Protein AF-A0AAX4A0A9-F1 (afdb_monomer_lite)

Foldseek 3Di:
DDDDDDDDDDDDDDDDDDPPDDDDDDPDPPPVPPPPDPVVVVVVVLVVVLVVFDQVDPVLLCCLQPPDLVSLVVVLVSCVVVVNLNSSLSSNVSNCVNVVDDPVSCVCNVVSVVSD

Radius of gyration: 30.9 Å; chains: 1; bounding box: 68×44×84 Å

Structure (mmCIF, N/CA/C/O backbone):
data_AF-A0AAX4A0A9-F1
#
_entry.id   AF-A0AAX4A0A9-F1
#
loop_
_atom_site.group_PDB
_atom_site.id
_atom_site.type_symbol
_atom_site.label_atom_id
_atom_site.label_alt_id
_atom_site.label_comp_id
_atom_site.label_asym_id
_atom_site.label_entity_id
_atom_site.label_seq_id
_atom_site.pdbx_PDB_ins_code
_atom_site.Cartn_x
_atom_site.Cartn_y
_atom_site.Cartn_z
_atom_site.occupancy
_atom_site.B_iso_or_equiv
_atom_site.auth_seq_id
_atom_site.auth_comp_id
_atom_site.auth_asym_id
_atom_site.auth_atom_id
_atom_site.pdbx_PDB_model_num
ATOM 1 N N . MET A 1 1 ? 56.835 9.286 70.630 1.00 37.75 1 MET A N 1
ATOM 2 C CA . MET A 1 1 ? 55.813 10.351 70.695 1.00 37.75 1 MET A CA 1
ATOM 3 C C . MET A 1 1 ? 54.626 9.813 69.908 1.00 37.75 1 MET A C 1
ATOM 5 O O . MET A 1 1 ? 54.806 9.573 68.724 1.00 37.75 1 MET A O 1
ATOM 9 N N . ALA A 1 2 ? 53.681 9.150 70.583 1.00 39.84 2 ALA A N 1
ATOM 10 C CA . ALA A 1 2 ? 52.524 9.729 71.294 1.00 39.84 2 ALA A CA 1
ATOM 11 C C . ALA A 1 2 ? 51.508 10.268 70.269 1.00 39.84 2 ALA A C 1
ATOM 13 O O . ALA A 1 2 ? 51.889 11.122 69.481 1.00 39.84 2 ALA A O 1
ATOM 14 N N . GLU A 1 3 ? 50.339 9.615 70.144 1.00 36.41 3 GLU A N 1
ATOM 15 C CA . GLU A 1 3 ? 49.030 10.188 70.551 1.00 36.41 3 GLU A CA 1
ATOM 16 C C . GLU A 1 3 ? 48.493 11.139 69.459 1.00 36.41 3 GLU A C 1
ATOM 18 O O . GLU A 1 3 ? 49.261 11.751 68.739 1.00 36.41 3 GLU A O 1
ATOM 23 N N . ASN A 1 4 ? 47.217 11.363 69.193 1.00 40.50 4 ASN A N 1
ATOM 24 C CA . ASN A 1 4 ? 45.924 10.950 69.703 1.00 40.50 4 ASN A CA 1
ATOM 25 C C . ASN A 1 4 ? 44.918 11.596 68.718 1.00 40.50 4 ASN A C 1
ATOM 27 O O . ASN A 1 4 ? 45.240 12.516 67.965 1.00 40.50 4 ASN A O 1
ATOM 31 N N . GLU A 1 5 ? 43.725 11.042 68.731 1.00 36.09 5 GLU A N 1
ATOM 32 C CA . GLU A 1 5 ? 42.471 11.431 68.119 1.00 36.09 5 GLU A CA 1
ATOM 33 C C . GLU A 1 5 ? 42.107 12.931 68.187 1.00 36.09 5 GLU A C 1
ATOM 35 O O . GLU A 1 5 ? 42.561 13.686 69.044 1.00 36.09 5 GLU A O 1
ATOM 40 N N . ASN A 1 6 ? 41.086 13.247 67.378 1.00 41.72 6 ASN A N 1
ATOM 41 C CA . ASN A 1 6 ? 39.994 14.179 67.686 1.00 41.72 6 ASN A CA 1
ATOM 42 C C . ASN A 1 6 ? 40.306 15.674 67.485 1.00 41.72 6 ASN A C 1
ATOM 44 O O . ASN A 1 6 ? 41.194 16.261 68.092 1.00 41.72 6 ASN A O 1
ATOM 48 N N . THR A 1 7 ? 39.597 16.372 66.602 1.00 38.41 7 THR A N 1
ATOM 49 C CA . THR A 1 7 ? 38.356 17.135 66.881 1.00 38.41 7 THR A CA 1
ATOM 50 C C . THR A 1 7 ? 38.011 17.833 65.550 1.00 38.41 7 THR A C 1
ATOM 52 O O . THR A 1 7 ? 38.919 18.197 64.815 1.00 38.41 7 THR A O 1
ATOM 55 N N . SER A 1 8 ? 36.797 18.056 65.055 1.00 43.44 8 SER A N 1
ATOM 56 C CA . SER A 1 8 ? 35.479 18.280 65.633 1.00 43.44 8 SER A CA 1
ATOM 57 C C . SER A 1 8 ? 34.464 18.191 64.476 1.00 43.44 8 SER A C 1
ATOM 59 O O . SER A 1 8 ? 34.694 18.761 63.412 1.00 43.44 8 SER A O 1
ATOM 61 N N . SER A 1 9 ? 33.328 17.529 64.685 1.00 43.81 9 SER A N 1
ATOM 62 C CA . SER A 1 9 ? 32.060 17.833 63.982 1.00 43.81 9 SER A CA 1
ATOM 63 C C . SER A 1 9 ? 31.308 18.929 64.770 1.00 43.81 9 SER A C 1
ATOM 65 O O . SER A 1 9 ? 31.768 19.268 65.862 1.00 43.81 9 SER A O 1
ATOM 67 N N . PRO A 1 10 ? 30.096 19.397 64.401 1.00 49.03 10 PRO A N 1
ATOM 68 C CA . PRO A 1 10 ? 29.401 19.482 63.105 1.00 49.03 10 PRO A CA 1
ATOM 69 C C . PRO A 1 10 ? 28.862 20.916 62.839 1.00 49.03 10 PRO A C 1
ATOM 71 O O . PRO A 1 10 ? 28.828 21.740 63.750 1.00 49.03 10 PRO A O 1
ATOM 74 N N . LYS A 1 11 ? 28.407 21.196 61.609 1.00 41.84 11 LYS A N 1
ATOM 75 C CA . LYS A 1 11 ? 27.397 22.202 61.168 1.00 41.84 11 LYS A CA 1
ATOM 76 C C . LYS A 1 11 ? 27.587 22.316 59.645 1.00 41.84 11 LYS A C 1
ATOM 78 O O . LYS A 1 11 ? 28.698 22.565 59.209 1.00 41.84 11 LYS A O 1
ATOM 83 N N . ASP A 1 12 ? 26.648 22.029 58.761 1.00 42.50 12 ASP A N 1
ATOM 84 C CA . ASP A 1 12 ? 25.207 22.119 58.874 1.00 42.50 12 ASP A CA 1
ATOM 85 C C . ASP A 1 12 ? 24.528 20.943 58.175 1.00 42.50 12 ASP A C 1
ATOM 87 O O . ASP A 1 12 ? 24.795 20.599 57.024 1.00 42.50 12 ASP A O 1
ATOM 91 N N . LEU A 1 13 ? 23.614 20.344 58.930 1.00 43.50 13 LEU A N 1
ATOM 92 C CA . LEU A 1 13 ? 22.510 19.552 58.429 1.00 43.50 13 LEU A CA 1
ATOM 93 C C . LEU A 1 13 ? 21.657 20.414 57.492 1.00 43.50 13 LEU A C 1
ATOM 95 O O . LEU A 1 13 ? 21.033 21.374 57.937 1.00 43.50 13 LEU A O 1
ATOM 99 N N . ALA A 1 14 ? 21.530 19.997 56.240 1.00 42.06 14 ALA A N 1
ATOM 100 C CA . ALA A 1 14 ? 20.331 20.258 55.458 1.00 42.06 14 ALA A CA 1
ATOM 101 C C . ALA A 1 14 ? 19.913 18.946 54.783 1.00 42.06 14 ALA A C 1
ATOM 103 O O . ALA A 1 14 ? 20.374 18.586 53.703 1.00 42.06 14 ALA A O 1
ATOM 104 N N . ILE A 1 15 ? 19.087 18.191 55.507 1.00 48.28 15 ILE A N 1
ATOM 105 C CA . ILE A 1 15 ? 18.327 17.039 55.008 1.00 48.28 15 ILE A CA 1
ATOM 106 C C . ILE A 1 15 ? 17.193 17.572 54.088 1.00 48.28 15 ILE A C 1
ATOM 108 O O . ILE A 1 15 ? 16.892 18.766 54.116 1.00 48.28 15 ILE A O 1
ATOM 112 N N . PRO A 1 16 ? 16.606 16.737 53.218 1.00 44.31 16 PRO A N 1
ATOM 113 C CA . PRO A 1 16 ? 16.412 17.001 51.797 1.00 44.31 16 PRO A CA 1
ATOM 114 C C . PRO A 1 16 ? 15.177 17.880 51.521 1.00 44.31 16 PRO A C 1
ATOM 116 O O . PRO A 1 16 ? 14.125 17.710 52.136 1.00 44.31 16 PRO A O 1
ATOM 119 N N . ALA A 1 17 ? 15.231 18.757 50.518 1.00 41.38 17 ALA A N 1
ATOM 120 C CA . ALA A 1 17 ? 13.986 19.274 49.957 1.00 41.38 17 ALA A CA 1
ATOM 121 C C . ALA A 1 17 ? 13.319 18.140 49.159 1.00 41.38 17 ALA A C 1
ATOM 123 O O . ALA A 1 17 ? 13.714 17.819 48.040 1.00 41.38 17 ALA A O 1
ATOM 124 N N . ASN A 1 18 ? 12.357 17.486 49.803 1.00 47.91 18 ASN A N 1
ATOM 125 C CA . ASN A 1 18 ? 11.390 16.576 49.208 1.00 47.91 18 ASN A CA 1
ATOM 126 C C . ASN A 1 18 ? 10.812 17.200 47.912 1.00 47.91 18 ASN A C 1
ATOM 128 O O . ASN A 1 18 ? 10.356 18.344 47.974 1.00 47.91 18 ASN A O 1
ATOM 132 N N . PRO A 1 19 ? 10.781 16.498 46.761 1.00 46.88 19 PRO A N 1
ATOM 133 C CA . PRO A 1 19 ? 10.126 17.003 45.548 1.00 46.88 19 PRO A CA 1
ATOM 134 C C . PRO A 1 19 ? 8.601 17.169 45.698 1.00 46.88 19 PRO A C 1
ATOM 136 O O . PRO A 1 19 ? 7.954 17.661 44.780 1.00 46.88 19 PRO A O 1
ATOM 139 N N . ASP A 1 20 ? 8.032 16.803 46.850 1.00 50.31 20 ASP A N 1
ATOM 140 C CA . ASP A 1 20 ? 6.597 16.854 47.142 1.00 50.31 20 ASP A CA 1
ATOM 141 C C . ASP A 1 20 ? 6.127 18.148 47.846 1.00 50.31 20 ASP A C 1
ATOM 143 O O . ASP A 1 20 ? 5.075 18.189 48.478 1.00 50.31 20 ASP A O 1
ATOM 147 N N . SER A 1 21 ? 6.901 19.237 47.783 1.00 48.25 21 SER A N 1
ATOM 148 C CA . SER A 1 21 ? 6.433 20.568 48.207 1.00 48.25 21 SER A CA 1
ATOM 149 C C . SER A 1 21 ? 6.003 21.395 47.000 1.00 48.25 21 SER A C 1
ATOM 151 O O . SER A 1 21 ? 6.764 22.195 46.460 1.00 48.25 21 SER A O 1
ATOM 153 N N . ALA A 1 22 ? 4.756 21.195 46.581 1.00 44.94 22 ALA A N 1
ATOM 154 C CA . ALA A 1 22 ? 4.075 22.093 45.661 1.00 44.94 22 ALA A CA 1
ATOM 155 C C . ALA A 1 22 ? 3.793 23.447 46.346 1.00 44.94 22 ALA A C 1
ATOM 157 O O . ALA A 1 22 ? 3.162 23.462 47.406 1.00 44.94 22 ALA A O 1
ATOM 158 N N . PRO A 1 23 ? 4.164 24.598 45.757 1.00 46.41 23 PRO A N 1
ATOM 159 C CA . PRO A 1 23 ? 3.453 25.831 46.038 1.00 46.41 23 PRO A CA 1
ATOM 160 C C . PRO A 1 23 ? 2.097 25.772 45.323 1.00 46.41 23 PRO A C 1
ATOM 162 O O . PRO A 1 23 ? 2.025 25.629 44.101 1.00 46.41 23 PRO A O 1
ATOM 165 N N . ALA A 1 24 ? 1.022 25.842 46.105 1.00 53.84 24 ALA A N 1
ATOM 166 C CA . ALA A 1 24 ? -0.324 26.019 45.590 1.00 53.84 24 ALA A CA 1
ATOM 167 C C . ALA A 1 24 ? -0.484 27.414 44.953 1.00 53.84 24 ALA A C 1
ATOM 169 O O . ALA A 1 24 ? -0.026 28.416 45.500 1.00 53.84 24 ALA A O 1
ATOM 170 N N . ASP A 1 25 ? -1.200 27.414 43.828 1.00 50.50 25 ASP A N 1
ATOM 171 C CA . ASP A 1 25 ? -1.930 28.519 43.199 1.00 50.50 25 ASP A CA 1
ATOM 172 C C . ASP A 1 25 ? -1.181 29.576 42.368 1.00 50.50 25 ASP A C 1
ATOM 174 O O . ASP A 1 25 ? -0.876 30.687 42.795 1.00 50.50 25 ASP A O 1
ATOM 178 N N . GLY A 1 26 ? -1.096 29.270 41.067 1.00 49.69 26 GLY A N 1
ATOM 179 C CA . GLY A 1 26 ? -1.336 30.228 39.984 1.00 49.69 26 GLY A CA 1
ATOM 180 C C . GLY A 1 26 ? -2.200 29.565 38.893 1.00 49.69 26 GLY A C 1
ATOM 181 O O . GLY A 1 26 ? -1.900 28.432 38.507 1.00 49.69 26 GLY A O 1
ATOM 182 N N . PRO A 1 27 ? -3.278 30.192 38.374 1.00 55.53 27 PRO A N 1
ATOM 183 C CA . PRO A 1 27 ? -4.144 29.557 37.388 1.00 55.53 27 PRO A CA 1
ATOM 184 C C . PRO A 1 27 ? -3.558 29.722 35.983 1.00 55.53 27 PRO A C 1
ATOM 186 O O . PRO A 1 27 ? -3.869 30.674 35.278 1.00 55.53 27 PRO A O 1
ATOM 189 N N . THR A 1 28 ? -2.728 28.774 35.556 1.00 57.03 28 THR A N 1
ATOM 190 C CA . THR A 1 28 ? -2.556 28.449 34.127 1.00 57.03 28 THR A CA 1
ATOM 191 C C . THR A 1 28 ? -2.433 26.938 33.958 1.00 57.03 28 THR A C 1
ATOM 193 O O . THR A 1 28 ? -1.490 26.403 33.387 1.00 57.03 28 THR A O 1
ATOM 196 N N . THR A 1 29 ? -3.427 26.205 34.454 1.00 50.59 29 THR A N 1
ATOM 197 C CA . THR A 1 29 ? -3.673 24.825 34.030 1.00 50.59 29 THR A CA 1
ATOM 198 C C . THR A 1 29 ? -4.246 24.811 32.611 1.00 50.59 29 THR A C 1
ATOM 200 O O . THR A 1 29 ? -5.326 24.284 32.364 1.00 50.59 29 THR A O 1
ATOM 203 N N . GLU A 1 30 ? -3.476 25.286 31.632 1.00 54.41 30 GLU A N 1
ATOM 204 C CA . GLU A 1 30 ? -3.515 24.645 30.321 1.00 54.41 30 GLU A CA 1
ATOM 205 C C . GLU A 1 30 ? -2.763 23.320 30.459 1.00 54.41 30 GLU A C 1
ATOM 207 O O . GLU A 1 30 ? -1.632 23.139 30.006 1.00 54.41 30 GLU A O 1
ATOM 212 N N . ARG A 1 31 ? -3.405 22.344 31.116 1.00 56.28 31 ARG A N 1
ATOM 213 C CA . ARG A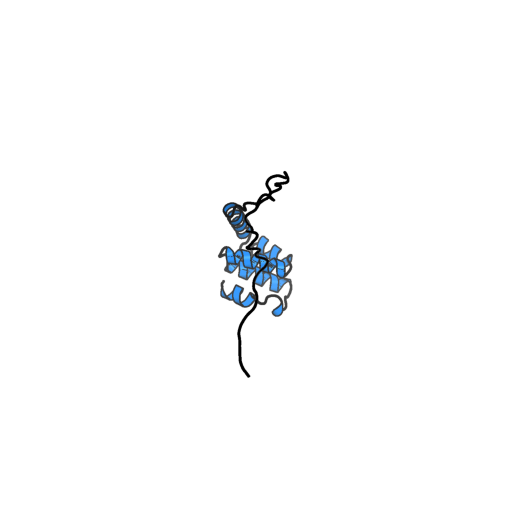 1 31 ? -3.117 20.952 30.784 1.00 56.28 31 ARG A CA 1
ATOM 214 C C . ARG A 1 31 ? -3.382 20.872 29.288 1.00 56.28 31 ARG A C 1
ATOM 216 O O . ARG A 1 31 ? -4.547 20.915 28.897 1.00 56.28 31 ARG A O 1
ATOM 223 N N . LYS A 1 32 ? -2.326 20.812 28.460 1.00 60.69 32 LYS A N 1
ATOM 224 C CA . LYS A 1 32 ? -2.443 20.385 27.060 1.00 60.69 32 LYS A CA 1
ATOM 225 C C . LYS A 1 32 ? -3.373 19.187 27.095 1.00 60.69 32 LYS A C 1
ATOM 227 O O . LYS A 1 32 ? -3.016 18.186 27.715 1.00 60.69 32 LYS A O 1
ATOM 232 N N . ALA A 1 33 ? -4.580 19.342 26.556 1.00 63.09 33 ALA A N 1
ATOM 233 C CA . ALA A 1 33 ? -5.550 18.267 26.530 1.00 63.09 33 ALA A CA 1
ATOM 234 C C . ALA A 1 33 ? -4.817 17.054 25.961 1.00 63.09 33 ALA A C 1
ATOM 236 O O . ALA A 1 33 ? -4.320 17.111 24.832 1.00 63.09 33 ALA A O 1
ATOM 237 N N . LEU A 1 34 ? -4.639 16.012 26.777 1.00 58.50 34 LEU A N 1
ATOM 238 C CA . LEU A 1 34 ? -4.092 14.759 26.296 1.00 58.50 34 LEU A CA 1
ATOM 239 C C . LEU A 1 34 ? -5.081 14.337 25.211 1.00 58.50 34 LEU A C 1
ATOM 241 O O . LEU A 1 34 ? -6.241 14.073 25.526 1.00 58.50 34 LEU A O 1
ATOM 245 N N . LYS A 1 35 ? -4.685 14.407 23.935 1.00 68.38 35 LYS A N 1
ATOM 246 C CA . LYS A 1 35 ? -5.533 13.907 22.856 1.00 68.38 35 LYS A CA 1
ATOM 247 C C . LYS A 1 35 ? -5.675 12.418 23.128 1.00 68.38 35 LYS A C 1
ATOM 249 O O . LYS A 1 35 ? -4.728 11.663 22.934 1.00 68.38 35 LYS A O 1
ATOM 254 N N . VAL A 1 36 ? -6.817 12.026 23.682 1.00 74.88 36 VAL A N 1
ATOM 255 C CA . VAL A 1 36 ? -7.169 10.621 23.828 1.00 74.88 36 VAL A CA 1
ATOM 256 C C . VAL A 1 36 ? -7.444 10.150 22.412 1.00 74.88 36 VAL A C 1
ATOM 258 O O . VAL A 1 36 ? -8.451 10.516 21.811 1.00 74.88 36 VAL A O 1
ATOM 261 N N . PHE A 1 37 ? -6.475 9.445 21.841 1.00 80.00 37 PHE A N 1
ATOM 262 C CA . PHE A 1 37 ? -6.633 8.824 20.540 1.00 80.00 37 PHE A CA 1
ATOM 263 C C . PHE A 1 37 ? -7.551 7.620 20.713 1.00 80.00 37 PHE A C 1
ATOM 265 O O . PHE A 1 37 ? -7.244 6.703 21.475 1.00 80.00 37 PHE A O 1
ATOM 272 N N . ASP A 1 38 ? -8.693 7.650 20.036 1.00 90.06 38 ASP A N 1
ATOM 273 C CA . ASP A 1 38 ? -9.577 6.499 19.973 1.00 90.06 38 ASP A CA 1
ATOM 274 C C . ASP A 1 38 ? -8.978 5.471 19.010 1.00 90.06 38 ASP A C 1
ATOM 276 O O . ASP A 1 38 ? -9.080 5.600 17.788 1.00 90.06 38 ASP A O 1
ATOM 280 N N . LEU A 1 39 ? -8.324 4.463 19.586 1.00 91.25 39 LEU A N 1
ATOM 281 C CA . LEU A 1 39 ? -7.699 3.379 18.835 1.00 91.25 39 LEU A CA 1
ATOM 282 C C . LEU A 1 39 ? -8.707 2.645 17.950 1.00 91.25 39 LEU A C 1
ATOM 284 O O . LEU A 1 39 ? -8.352 2.268 16.840 1.00 91.25 39 LEU A O 1
ATOM 288 N N . HIS A 1 40 ? -9.960 2.496 18.388 1.00 91.62 40 HIS A N 1
ATOM 289 C CA . HIS A 1 40 ? -1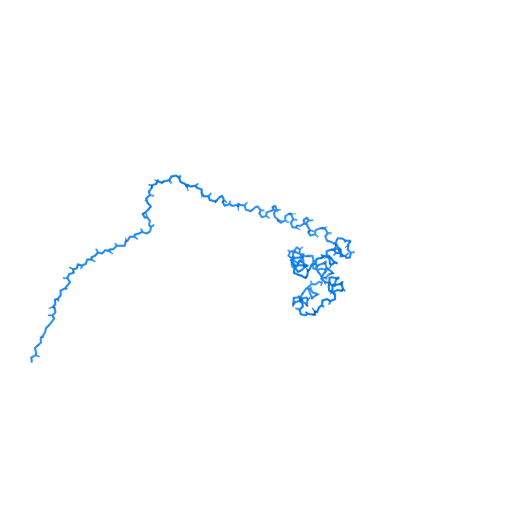0.974 1.816 17.588 1.00 91.62 40 HIS A CA 1
ATOM 290 C C . HIS A 1 40 ? -11.292 2.609 16.318 1.00 91.62 40 HIS A C 1
ATOM 292 O O . HIS A 1 40 ? -11.318 2.049 15.225 1.00 91.62 40 HIS A O 1
ATOM 298 N N . THR A 1 41 ? -11.477 3.925 16.446 1.00 91.88 41 THR A N 1
ATOM 299 C CA . THR A 1 41 ? -11.678 4.803 15.285 1.00 91.88 41 THR A CA 1
ATOM 300 C C . THR A 1 41 ? -10.475 4.778 14.339 1.00 91.88 41 THR A C 1
ATOM 302 O O . THR A 1 41 ? -10.661 4.778 13.124 1.00 91.88 41 THR A O 1
ATOM 305 N N . ILE A 1 42 ? -9.247 4.718 14.867 1.00 92.62 42 ILE A N 1
ATOM 306 C CA . ILE A 1 42 ? -8.030 4.632 14.046 1.00 92.62 42 ILE A CA 1
ATOM 307 C C . ILE A 1 42 ? -7.970 3.306 13.284 1.00 92.62 42 ILE A C 1
ATOM 309 O O . ILE A 1 42 ? -7.762 3.332 12.074 1.00 92.62 42 ILE A O 1
ATOM 313 N N . CYS A 1 43 ? -8.185 2.173 13.956 1.00 94.19 43 CYS A N 1
ATOM 314 C CA . CYS A 1 43 ? -8.201 0.860 13.309 1.00 94.19 43 CYS A CA 1
ATOM 315 C C . CYS A 1 43 ? -9.292 0.785 12.237 1.00 94.19 43 CYS A C 1
ATOM 317 O O . CYS A 1 43 ? -9.002 0.429 11.106 1.00 94.19 43 CYS A O 1
ATOM 319 N N . HIS A 1 44 ? -10.505 1.252 12.538 1.00 94.94 44 HIS A N 1
ATOM 320 C CA . HIS A 1 44 ? -11.592 1.279 11.560 1.00 94.94 44 HIS A CA 1
ATOM 321 C C . HIS A 1 44 ? -11.270 2.157 10.336 1.00 94.94 44 HIS A C 1
ATOM 323 O O . HIS A 1 44 ? -11.641 1.833 9.210 1.00 94.94 44 HIS A O 1
ATOM 329 N N . ALA A 1 45 ? -10.591 3.292 10.529 1.00 95.62 45 ALA A N 1
ATOM 330 C CA . ALA A 1 45 ? -10.139 4.122 9.414 1.00 95.62 45 ALA A CA 1
ATOM 331 C C . ALA A 1 45 ? -9.031 3.435 8.598 1.00 95.62 45 ALA A C 1
ATOM 333 O O . ALA A 1 45 ? -9.041 3.532 7.373 1.00 95.62 45 ALA A O 1
ATOM 334 N N . ALA A 1 46 ? -8.107 2.734 9.262 1.00 95.94 46 ALA A N 1
ATOM 335 C CA . ALA A 1 46 ? -7.056 1.954 8.617 1.00 95.94 46 ALA A CA 1
ATOM 336 C C . ALA A 1 46 ? -7.642 0.816 7.769 1.00 95.94 46 ALA A C 1
ATOM 338 O O . ALA A 1 46 ? -7.292 0.720 6.597 1.00 95.94 46 ALA A O 1
ATOM 339 N N . ASP A 1 47 ? -8.598 0.053 8.306 1.00 95.50 47 ASP A N 1
ATOM 340 C CA . ASP A 1 47 ? -9.335 -0.984 7.570 1.00 95.50 47 ASP A CA 1
ATOM 341 C C . ASP A 1 47 ? -10.034 -0.395 6.337 1.00 95.50 47 ASP A C 1
ATOM 343 O O . ASP A 1 47 ? -9.983 -0.960 5.246 1.00 95.50 47 ASP A O 1
ATOM 347 N N . GLY A 1 48 ? -10.651 0.783 6.488 1.00 96.56 48 GLY A N 1
ATOM 348 C CA . GLY A 1 48 ? -11.295 1.494 5.384 1.00 96.56 48 GLY A CA 1
ATOM 349 C C . GLY A 1 48 ? -10.324 1.896 4.270 1.00 96.56 48 GLY A C 1
ATOM 350 O O . GLY A 1 48 ? -10.693 1.832 3.101 1.00 96.56 48 GLY A O 1
ATOM 351 N N . ILE A 1 49 ? -9.092 2.283 4.614 1.00 95.12 49 ILE A N 1
ATOM 352 C CA . ILE A 1 49 ? -8.032 2.574 3.636 1.00 95.12 49 ILE A CA 1
ATOM 353 C C . ILE A 1 49 ? -7.515 1.277 3.008 1.00 95.12 49 ILE A C 1
ATOM 355 O O . ILE A 1 49 ? -7.382 1.217 1.789 1.00 95.12 49 ILE A O 1
ATOM 359 N N . GLY A 1 50 ? -7.254 0.242 3.812 1.00 95.06 50 GLY A N 1
ATOM 360 C CA . GLY A 1 50 ? -6.802 -1.067 3.336 1.00 95.06 50 GLY A CA 1
ATOM 361 C C . GLY A 1 50 ? -7.773 -1.672 2.324 1.00 95.06 50 GLY A C 1
ATOM 362 O O . GLY A 1 50 ? -7.349 -2.133 1.271 1.00 95.06 50 GLY A O 1
ATOM 363 N N . GLY A 1 51 ? -9.079 -1.542 2.573 1.00 95.12 51 GLY A N 1
ATOM 364 C CA . GLY A 1 51 ? -10.135 -1.996 1.668 1.00 95.12 51 GLY A CA 1
ATOM 365 C C . GLY A 1 51 ? -10.230 -1.255 0.327 1.00 95.12 51 GLY A C 1
ATOM 366 O O . GLY A 1 51 ? -10.984 -1.697 -0.538 1.00 95.12 51 GLY A O 1
ATOM 367 N N . LEU A 1 52 ? -9.500 -0.148 0.126 1.00 96.62 52 LEU A N 1
ATOM 368 C CA . LEU A 1 52 ? -9.368 0.488 -1.193 1.00 96.62 52 LEU A CA 1
ATOM 369 C C . LEU A 1 52 ? -8.386 -0.263 -2.094 1.00 96.62 52 LEU A C 1
ATOM 371 O O . LEU A 1 52 ? -8.493 -0.179 -3.318 1.00 96.62 52 LEU A O 1
ATOM 375 N N . PHE A 1 53 ? -7.425 -0.969 -1.499 1.00 97.50 53 PHE A N 1
ATOM 376 C CA . PHE A 1 53 ? -6.454 -1.743 -2.246 1.00 97.50 53 PHE A CA 1
ATOM 377 C C . PHE A 1 53 ? -7.040 -3.104 -2.610 1.00 97.50 53 PHE A C 1
ATOM 379 O O . PHE A 1 53 ? -7.591 -3.829 -1.784 1.00 97.50 53 PHE A O 1
ATOM 386 N N . VAL A 1 54 ? -6.886 -3.450 -3.878 1.00 95.12 54 VAL A N 1
ATOM 387 C CA . VAL A 1 54 ? -7.189 -4.767 -4.437 1.00 95.12 54 VAL A CA 1
ATOM 388 C C . VAL A 1 54 ? -5.992 -5.152 -5.292 1.00 95.12 54 VAL A C 1
ATOM 390 O O . VAL A 1 54 ? -5.384 -4.281 -5.917 1.00 95.12 54 VAL A O 1
ATOM 393 N N . GLU A 1 55 ? -5.632 -6.430 -5.307 1.00 89.62 55 GLU A N 1
ATOM 394 C CA . GLU A 1 55 ? -4.583 -6.943 -6.192 1.00 89.62 55 GLU A CA 1
ATOM 395 C C . GLU A 1 55 ? -4.895 -6.547 -7.645 1.00 89.62 55 GLU A C 1
ATOM 397 O O . GLU A 1 55 ? -6.017 -6.742 -8.116 1.00 89.62 55 GLU A O 1
ATOM 402 N N . ASP A 1 56 ? -3.947 -5.873 -8.300 1.00 87.50 56 ASP A N 1
ATOM 403 C CA . ASP A 1 56 ? -4.081 -5.290 -9.647 1.00 87.50 56 ASP A CA 1
ATOM 404 C C . ASP A 1 56 ? -5.262 -4.317 -9.852 1.00 87.50 56 ASP A C 1
ATOM 406 O O . ASP A 1 56 ? -5.655 -4.006 -10.978 1.00 87.50 56 ASP A O 1
ATOM 410 N N . GLY A 1 57 ? -5.846 -3.805 -8.767 1.00 93.81 57 GLY A N 1
ATOM 411 C CA . GLY A 1 57 ? -6.915 -2.812 -8.819 1.00 93.81 57 GLY A CA 1
ATOM 412 C C . GLY A 1 57 ? -6.414 -1.432 -9.252 1.00 93.81 57 GLY A C 1
ATOM 413 O O . GLY A 1 57 ? -5.287 -1.047 -8.945 1.00 93.81 57 GLY A O 1
ATOM 414 N N . GLU A 1 58 ? -7.286 -0.638 -9.887 1.00 95.56 58 GLU A N 1
ATOM 415 C CA . GLU A 1 58 ? -6.956 0.716 -10.374 1.00 95.56 58 GLU A CA 1
ATOM 4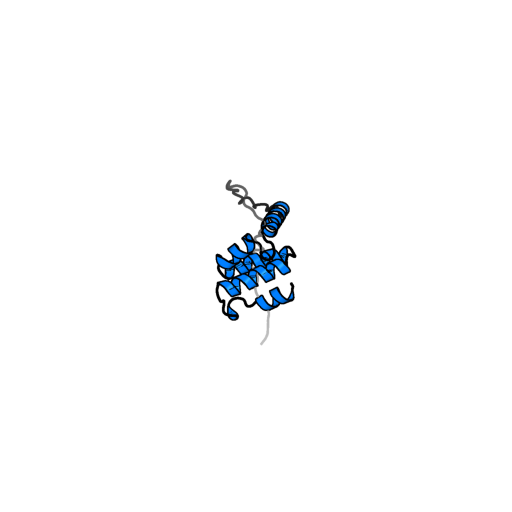16 C C . GLU A 1 58 ? -6.345 1.610 -9.287 1.00 95.56 58 GLU A C 1
ATOM 418 O O . GLU A 1 58 ? -5.415 2.364 -9.556 1.00 95.56 58 GLU A O 1
ATOM 423 N N . PHE A 1 59 ? -6.840 1.508 -8.048 1.00 96.25 59 PHE A N 1
ATOM 424 C CA . PHE A 1 59 ? -6.290 2.266 -6.928 1.00 96.25 59 PHE A CA 1
ATOM 425 C C . PHE A 1 59 ? -4.857 1.828 -6.600 1.00 96.25 59 PHE A C 1
ATOM 427 O O . PHE A 1 59 ? -3.975 2.672 -6.499 1.00 96.25 59 PHE A O 1
ATOM 434 N N . THR A 1 60 ? -4.604 0.522 -6.496 1.00 97.06 60 THR A N 1
ATOM 435 C CA . THR A 1 60 ? -3.268 -0.040 -6.235 1.00 97.06 60 THR A CA 1
ATOM 436 C C . THR A 1 60 ? -2.268 0.380 -7.308 1.00 97.06 60 THR A C 1
ATOM 438 O O . THR A 1 60 ? -1.185 0.855 -6.977 1.00 97.06 60 THR A O 1
ATOM 441 N N . VAL A 1 61 ? -2.657 0.278 -8.582 1.00 95.50 61 VAL A N 1
ATOM 442 C CA . VAL A 1 61 ? -1.826 0.686 -9.724 1.00 95.50 61 VAL A CA 1
ATOM 443 C C . VAL A 1 61 ? -1.540 2.188 -9.690 1.00 95.50 61 VAL A C 1
ATOM 445 O O . VAL A 1 61 ? -0.391 2.591 -9.829 1.00 95.50 61 VAL A O 1
ATOM 448 N N . ALA A 1 62 ? -2.548 3.024 -9.421 1.00 96.75 62 ALA A N 1
ATOM 449 C CA . ALA A 1 62 ? -2.354 4.470 -9.320 1.00 96.75 62 ALA A CA 1
ATOM 450 C C . ALA A 1 62 ? -1.410 4.859 -8.170 1.00 96.75 62 ALA A C 1
ATOM 452 O O . ALA A 1 62 ? -0.602 5.776 -8.315 1.00 96.75 62 ALA A O 1
ATOM 453 N N . MET A 1 63 ? -1.490 4.164 -7.031 1.00 97.56 63 MET A N 1
ATOM 454 C CA . MET A 1 63 ? -0.567 4.376 -5.914 1.00 97.56 63 MET A CA 1
ATOM 455 C C . MET A 1 63 ? 0.855 3.925 -6.266 1.00 97.56 63 MET A C 1
ATOM 457 O O . MET A 1 63 ? 1.805 4.607 -5.897 1.00 97.56 63 MET A O 1
ATOM 461 N N . ALA A 1 64 ? 1.013 2.823 -7.002 1.00 97.31 64 ALA A N 1
ATOM 462 C CA . ALA A 1 64 ? 2.315 2.361 -7.480 1.00 97.31 64 ALA A CA 1
ATOM 463 C C . ALA A 1 64 ? 2.968 3.337 -8.478 1.00 97.31 64 ALA A C 1
ATOM 465 O O . ALA A 1 64 ? 4.167 3.585 -8.382 1.00 97.31 64 ALA A O 1
ATOM 466 N N . GLU A 1 65 ? 2.186 3.899 -9.407 1.00 97.38 65 GLU A N 1
ATOM 467 C CA . GLU A 1 65 ? 2.666 4.781 -10.485 1.00 97.38 65 GLU A CA 1
ATOM 468 C C . GLU A 1 65 ? 2.956 6.218 -10.018 1.00 97.38 65 GLU A C 1
ATOM 470 O O . GLU A 1 65 ? 3.785 6.917 -10.601 1.00 97.38 65 GLU A O 1
ATOM 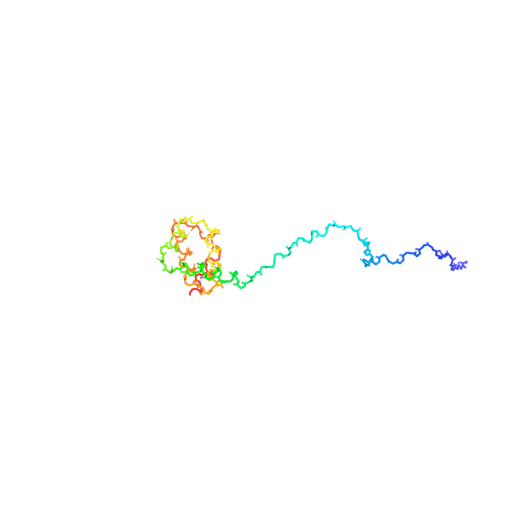475 N N . HIS A 1 66 ? 2.234 6.716 -9.010 1.00 96.94 66 HIS A N 1
ATOM 476 C CA . HIS A 1 66 ? 2.254 8.146 -8.673 1.00 96.94 66 HIS A CA 1
ATOM 477 C C . HIS A 1 66 ? 2.840 8.481 -7.300 1.00 96.94 66 HIS A C 1
ATOM 479 O O . HIS A 1 66 ? 3.010 9.666 -6.995 1.00 96.94 66 HIS A O 1
ATOM 485 N N . CYS A 1 67 ? 3.151 7.486 -6.471 1.00 97.19 67 CYS A N 1
ATOM 486 C CA . CYS A 1 67 ? 3.808 7.698 -5.184 1.00 97.19 67 CYS A CA 1
ATOM 487 C C . CYS A 1 67 ? 5.299 7.380 -5.258 1.00 97.19 67 CYS A C 1
ATOM 489 O O . CYS A 1 67 ? 5.720 6.477 -5.970 1.00 97.19 67 CYS A O 1
ATOM 491 N N . GLY A 1 68 ? 6.103 8.092 -4.466 1.00 96.75 68 GLY A N 1
ATOM 492 C CA . GLY A 1 68 ? 7.527 7.775 -4.344 1.00 96.75 68 GLY A CA 1
ATOM 493 C C . GLY A 1 68 ? 7.784 6.560 -3.445 1.00 96.75 68 GLY A C 1
ATOM 494 O O . GLY A 1 68 ? 6.944 6.207 -2.613 1.00 96.75 68 GLY A O 1
ATOM 495 N N . CYS A 1 69 ? 8.995 5.993 -3.511 1.00 97.12 69 CYS A N 1
ATOM 496 C CA . CYS A 1 69 ? 9.388 4.792 -2.757 1.00 97.12 69 CYS A CA 1
ATOM 497 C C . CYS A 1 69 ? 8.981 4.824 -1.276 1.00 97.12 69 CYS A C 1
ATOM 499 O O . CYS A 1 69 ? 8.312 3.922 -0.784 1.00 97.12 69 CYS A O 1
ATOM 501 N N . GLY A 1 70 ? 9.313 5.905 -0.561 1.00 96.12 70 GLY A N 1
ATOM 502 C CA . GLY A 1 70 ? 9.016 6.012 0.871 1.00 96.12 70 GLY A CA 1
ATOM 503 C C . GLY A 1 70 ? 7.531 6.216 1.203 1.00 96.12 70 GLY A C 1
ATOM 504 O O . GLY A 1 70 ? 7.142 6.117 2.367 1.00 96.12 70 GLY A O 1
ATOM 505 N N . GLU A 1 71 ? 6.691 6.580 0.235 1.00 97.19 71 GLU A N 1
ATOM 506 C CA . GLU A 1 71 ? 5.230 6.588 0.386 1.00 97.19 71 GLU A CA 1
ATOM 507 C C . GLU A 1 71 ? 4.666 5.190 0.156 1.00 97.19 71 GLU A C 1
ATOM 509 O O . GLU A 1 71 ? 3.900 4.710 0.992 1.00 97.19 71 GLU A O 1
ATOM 514 N N . VAL A 1 72 ? 5.113 4.512 -0.905 1.00 97.88 72 VAL A N 1
ATOM 515 C CA . VAL A 1 72 ? 4.741 3.124 -1.201 1.00 97.88 72 VAL A CA 1
ATOM 516 C C . VAL A 1 72 ? 5.091 2.202 -0.037 1.00 97.88 72 VAL A C 1
ATOM 518 O O . VAL A 1 72 ? 4.226 1.469 0.431 1.00 97.88 72 VAL A O 1
ATOM 521 N N . GLU A 1 73 ? 6.289 2.313 0.535 1.00 97.50 73 GLU A N 1
ATOM 522 C CA . GLU A 1 73 ? 6.706 1.521 1.703 1.00 97.50 73 GLU A CA 1
ATOM 523 C C . GLU A 1 73 ? 5.784 1.704 2.917 1.00 97.50 73 GLU A C 1
ATOM 525 O O . GLU A 1 73 ? 5.519 0.753 3.652 1.00 97.50 73 GLU A O 1
ATOM 530 N N . ARG A 1 74 ? 5.230 2.907 3.118 1.00 97.75 74 ARG A N 1
ATOM 531 C CA . ARG A 1 74 ? 4.258 3.155 4.194 1.00 97.75 74 ARG A CA 1
ATOM 532 C C . ARG A 1 74 ? 2.922 2.468 3.926 1.00 97.75 74 ARG A C 1
ATOM 534 O O . ARG A 1 74 ? 2.308 1.979 4.873 1.00 97.75 74 ARG A O 1
ATOM 541 N N . PHE A 1 75 ? 2.477 2.415 2.672 1.00 97.81 75 PHE A N 1
ATOM 542 C CA . PHE A 1 75 ? 1.275 1.668 2.299 1.00 97.81 75 PHE A CA 1
ATOM 543 C C . PHE A 1 75 ? 1.497 0.159 2.383 1.00 97.81 75 PHE A C 1
ATOM 545 O O . PHE A 1 75 ? 0.647 -0.532 2.932 1.00 97.81 75 PHE A O 1
ATOM 552 N N . VAL A 1 76 ? 2.653 -0.343 1.946 1.00 98.12 76 VAL A N 1
ATOM 553 C CA . VAL A 1 76 ? 3.053 -1.749 2.114 1.00 98.12 76 VAL A CA 1
ATOM 554 C C . VAL A 1 76 ? 3.035 -2.133 3.594 1.00 98.12 76 VAL A C 1
ATOM 556 O O . VAL A 1 76 ? 2.381 -3.106 3.962 1.00 98.12 76 VAL A O 1
ATOM 559 N N . ALA A 1 77 ? 3.658 -1.331 4.463 1.00 97.94 77 ALA A N 1
ATOM 560 C CA . ALA A 1 77 ? 3.665 -1.578 5.904 1.00 97.94 77 ALA A CA 1
ATOM 561 C C . ALA A 1 77 ? 2.255 -1.542 6.520 1.00 97.94 77 ALA A C 1
ATOM 563 O O . ALA A 1 77 ? 1.935 -2.368 7.374 1.00 97.94 77 ALA A O 1
ATOM 564 N N . LEU A 1 78 ? 1.397 -0.611 6.081 1.00 97.62 78 LEU A N 1
ATOM 565 C CA . LEU A 1 78 ? -0.009 -0.573 6.488 1.00 97.62 78 LEU A CA 1
ATOM 566 C C . LEU A 1 78 ? -0.732 -1.861 6.075 1.00 97.62 78 LEU A C 1
ATOM 568 O O . LEU A 1 78 ? -1.380 -2.481 6.909 1.00 97.62 78 LEU A O 1
ATOM 572 N N . LEU A 1 79 ? -0.605 -2.277 4.816 1.00 98.06 79 LEU A N 1
ATOM 573 C CA . LEU A 1 79 ? -1.261 -3.474 4.291 1.00 98.06 79 LEU A CA 1
ATOM 574 C C . LEU A 1 79 ? -0.787 -4.742 5.011 1.00 98.06 79 LEU A C 1
ATOM 576 O O . LEU A 1 79 ? -1.615 -5.564 5.388 1.00 98.06 79 LEU A O 1
ATOM 580 N N . GLN A 1 80 ? 0.510 -4.870 5.294 1.00 97.69 80 GLN A N 1
ATOM 581 C CA . GLN A 1 80 ? 1.042 -5.974 6.100 1.00 97.69 80 GLN A CA 1
ATOM 582 C C . GLN A 1 80 ? 0.506 -5.968 7.538 1.00 97.69 80 GLN A C 1
ATOM 584 O O . GLN A 1 80 ? 0.249 -7.033 8.094 1.00 97.69 80 GLN A O 1
ATOM 589 N N . ALA A 1 81 ? 0.320 -4.790 8.144 1.00 97.31 81 ALA A N 1
ATOM 590 C CA . ALA A 1 81 ? -0.270 -4.664 9.478 1.00 97.31 81 ALA A CA 1
ATOM 591 C C . ALA A 1 81 ? -1.773 -5.001 9.514 1.00 97.31 81 ALA A C 1
ATOM 593 O O . ALA A 1 81 ? -2.302 -5.286 10.586 1.00 97.31 81 ALA A O 1
ATOM 594 N N . LEU A 1 82 ? -2.440 -4.965 8.358 1.00 96.94 82 LEU A N 1
ATOM 595 C CA . LEU A 1 82 ? -3.838 -5.355 8.155 1.00 96.94 82 LEU A CA 1
ATOM 596 C C . LEU A 1 82 ? -3.978 -6.782 7.585 1.00 96.94 82 LEU A C 1
ATOM 598 O O . LEU A 1 82 ? -5.053 -7.153 7.122 1.00 96.94 82 LEU A O 1
ATOM 602 N N . ASP A 1 83 ? -2.899 -7.572 7.586 1.00 97.19 83 ASP A N 1
ATOM 603 C CA . ASP A 1 83 ? -2.842 -8.940 7.049 1.00 97.19 83 ASP A CA 1
ATOM 604 C C . ASP A 1 83 ? -3.143 -9.058 5.531 1.00 97.19 83 ASP A C 1
ATOM 606 O O . ASP A 1 83 ? -3.483 -10.129 5.021 1.00 97.19 83 ASP A O 1
ATOM 610 N N . HIS A 1 84 ? -2.974 -7.976 4.764 1.00 97.25 84 HIS A N 1
ATOM 611 C CA . HIS A 1 84 ? -3.145 -7.925 3.305 1.00 97.25 84 HIS A CA 1
ATOM 612 C C . HIS A 1 84 ? -1.827 -8.177 2.548 1.00 97.25 84 HIS A C 1
ATOM 614 O O . HIS A 1 84 ? -1.394 -7.362 1.732 1.00 97.25 84 HIS A O 1
ATOM 620 N N . TYR A 1 85 ? -1.168 -9.307 2.820 1.00 97.44 85 TYR A N 1
ATOM 621 C CA . TYR A 1 85 ? 0.193 -9.582 2.336 1.00 97.44 85 TYR A CA 1
ATOM 622 C C . TYR A 1 85 ? 0.332 -9.658 0.807 1.00 97.44 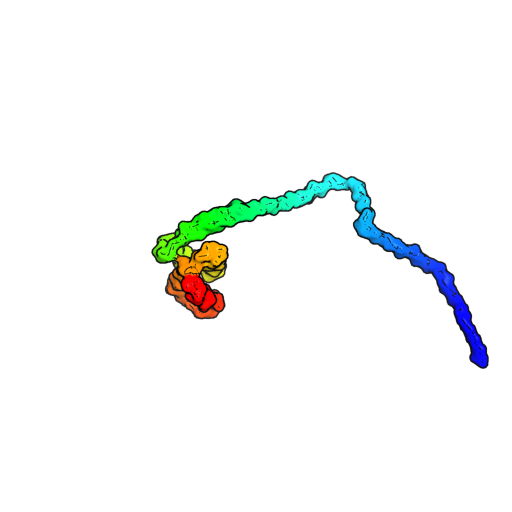85 TYR A C 1
ATOM 624 O O . TYR A 1 85 ? 1.249 -9.041 0.264 1.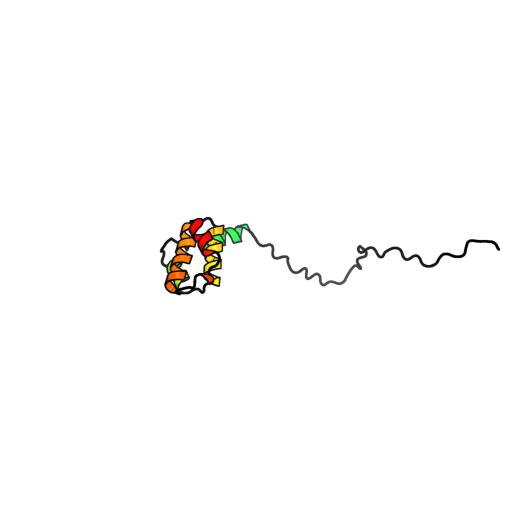00 97.44 85 TYR A O 1
ATOM 632 N N . SER A 1 86 ? -0.586 -10.332 0.102 1.00 97.12 86 SER A N 1
ATOM 633 C CA . SER A 1 86 ? -0.527 -10.434 -1.367 1.00 97.12 86 SER A CA 1
ATOM 634 C C . SER A 1 86 ? -0.687 -9.072 -2.045 1.00 97.12 86 SER A C 1
ATOM 636 O O . SER A 1 86 ? 0.055 -8.726 -2.959 1.00 97.12 86 SER A O 1
ATOM 638 N N . ILE A 1 87 ? -1.593 -8.243 -1.525 1.00 97.88 87 ILE A N 1
ATOM 639 C CA . ILE A 1 87 ? -1.838 -6.884 -2.017 1.00 97.88 87 ILE A CA 1
ATOM 640 C C . ILE A 1 87 ? -0.625 -5.983 -1.744 1.00 97.88 87 ILE A C 1
ATOM 642 O O . ILE A 1 87 ? -0.252 -5.176 -2.593 1.00 97.88 87 ILE A O 1
ATOM 646 N N . ALA A 1 88 ? 0.014 -6.131 -0.579 1.00 98.19 88 ALA A N 1
ATOM 647 C CA . ALA A 1 88 ? 1.235 -5.405 -0.241 1.00 98.19 88 ALA A CA 1
ATOM 648 C C . ALA A 1 88 ? 2.389 -5.751 -1.199 1.00 98.19 88 ALA A C 1
ATOM 650 O O . ALA A 1 88 ? 3.103 -4.854 -1.646 1.00 98.19 88 ALA A O 1
ATOM 651 N N . ALA A 1 89 ? 2.546 -7.034 -1.541 1.00 97.88 89 ALA A N 1
ATOM 652 C CA . ALA A 1 89 ? 3.528 -7.485 -2.522 1.00 97.88 89 ALA A CA 1
ATOM 653 C C . ALA A 1 89 ? 3.229 -6.941 -3.923 1.00 97.88 89 ALA A C 1
ATOM 655 O O . ALA A 1 89 ? 4.122 -6.351 -4.525 1.00 97.88 89 ALA A O 1
ATOM 656 N N . ALA A 1 90 ? 1.984 -7.044 -4.395 1.00 97.25 90 ALA A N 1
ATOM 657 C CA . ALA A 1 90 ? 1.587 -6.521 -5.702 1.00 97.25 90 ALA A CA 1
ATOM 658 C C . ALA A 1 90 ? 1.825 -5.006 -5.813 1.00 97.25 90 ALA A C 1
ATOM 660 O O . ALA A 1 90 ? 2.376 -4.532 -6.801 1.00 97.25 90 ALA A O 1
ATOM 661 N N . LEU A 1 91 ? 1.475 -4.234 -4.777 1.00 98.19 91 LEU A N 1
ATOM 662 C CA . LEU A 1 91 ? 1.742 -2.793 -4.745 1.00 98.19 91 LEU A CA 1
ATOM 663 C C . LEU A 1 91 ? 3.240 -2.484 -4.901 1.00 98.19 91 LEU A C 1
ATOM 665 O O . LEU A 1 91 ? 3.607 -1.585 -5.657 1.00 98.19 91 LEU A O 1
ATOM 669 N N . LEU A 1 92 ? 4.097 -3.212 -4.177 1.00 97.94 92 LEU A N 1
ATOM 670 C CA . LEU A 1 92 ? 5.543 -3.007 -4.234 1.00 97.94 92 LEU A CA 1
ATOM 671 C C . LEU A 1 92 ? 6.137 -3.445 -5.577 1.00 97.94 92 LEU A C 1
ATOM 673 O O . LEU A 1 92 ? 7.002 -2.752 -6.106 1.00 97.94 92 LEU A O 1
ATOM 677 N N . GLU A 1 93 ? 5.678 -4.570 -6.124 1.00 96.94 93 GLU A N 1
ATOM 678 C CA . GLU A 1 93 ? 6.104 -5.078 -7.430 1.00 96.94 93 GLU A CA 1
ATOM 679 C C . GLU A 1 93 ? 5.780 -4.070 -8.535 1.00 96.94 93 GLU A C 1
ATOM 681 O O . GLU A 1 93 ? 6.695 -3.614 -9.223 1.00 96.94 93 GLU A O 1
ATOM 686 N N . HIS A 1 94 ? 4.525 -3.616 -8.614 1.00 96.75 94 HIS A N 1
ATOM 687 C CA . HIS A 1 94 ? 4.103 -2.596 -9.579 1.00 96.75 94 HIS A CA 1
ATOM 688 C C . HIS A 1 94 ? 4.935 -1.324 -9.465 1.00 96.75 94 HIS A C 1
ATOM 690 O O . HIS A 1 94 ? 5.368 -0.776 -10.475 1.00 96.75 94 HIS A O 1
ATOM 696 N N . HIS A 1 95 ? 5.197 -0.855 -8.244 1.00 97.69 95 HIS A N 1
ATOM 697 C CA . HIS A 1 95 ? 5.982 0.360 -8.046 1.00 97.69 95 HIS A CA 1
ATOM 698 C C . HIS A 1 95 ? 7.417 0.206 -8.564 1.00 97.69 95 HIS A C 1
ATOM 700 O O . HIS A 1 95 ? 7.904 1.069 -9.293 1.00 97.69 95 HIS A O 1
ATOM 706 N N . ILE A 1 96 ? 8.075 -0.912 -8.239 1.00 97.25 96 ILE A N 1
ATOM 707 C CA . ILE A 1 96 ? 9.433 -1.204 -8.715 1.00 97.25 96 ILE A CA 1
ATOM 708 C C . ILE A 1 96 ? 9.474 -1.250 -10.245 1.00 97.25 96 ILE A C 1
ATOM 710 O O . ILE A 1 96 ? 10.434 -0.755 -10.841 1.00 97.25 96 ILE A O 1
ATOM 714 N N . GLU A 1 97 ? 8.448 -1.818 -10.880 1.00 95.31 97 GLU A N 1
ATOM 715 C CA . GLU A 1 97 ? 8.345 -1.881 -12.337 1.00 95.31 97 GLU A CA 1
ATOM 716 C C . GLU A 1 97 ? 8.130 -0.504 -12.979 1.00 95.31 97 GLU A C 1
ATOM 718 O O . GLU A 1 97 ? 8.820 -0.176 -13.951 1.00 95.31 97 GLU A O 1
ATOM 723 N N . PHE A 1 98 ? 7.222 0.317 -12.441 1.00 95.19 98 PHE A N 1
ATOM 724 C CA . PHE A 1 98 ? 6.933 1.652 -12.975 1.00 95.19 98 PHE A CA 1
ATOM 725 C C . PHE A 1 98 ? 8.120 2.605 -12.834 1.00 95.19 98 PHE A C 1
ATOM 727 O O . PHE A 1 98 ? 8.528 3.229 -13.819 1.00 95.19 98 PHE A O 1
ATOM 734 N N . ASP A 1 99 ? 8.702 2.682 -11.639 1.00 94.62 99 ASP A N 1
ATOM 735 C CA . ASP A 1 99 ? 9.780 3.626 -11.327 1.00 94.62 99 ASP A CA 1
ATOM 736 C C . ASP A 1 99 ? 11.174 3.085 -11.671 1.00 94.62 99 ASP A C 1
ATOM 738 O O . ASP A 1 99 ? 12.166 3.811 -11.557 1.00 94.62 99 ASP A O 1
ATOM 742 N N . GLN A 1 100 ? 11.266 1.827 -12.124 1.00 94.56 100 GLN A N 1
ATOM 743 C CA . GLN A 1 100 ? 12.525 1.139 -12.431 1.00 94.56 100 GLN A CA 1
ATOM 744 C C . GLN A 1 100 ? 13.506 1.229 -11.257 1.00 94.56 100 GLN A C 1
ATOM 746 O O . GLN A 1 100 ? 14.681 1.573 -11.416 1.00 94.56 100 GLN A O 1
ATOM 751 N N . CYS A 1 101 ? 12.998 0.967 -10.053 1.00 95.19 101 CYS A N 1
ATOM 752 C CA . CYS A 1 101 ? 13.756 1.153 -8.828 1.00 95.19 101 CYS A CA 1
ATOM 753 C C . CYS A 1 101 ? 14.998 0.256 -8.799 1.00 95.19 101 CYS A C 1
ATOM 755 O O . CYS A 1 101 ? 14.942 -0.945 -9.066 1.00 95.19 101 CYS A O 1
ATOM 757 N N . GLU A 1 102 ? 16.125 0.825 -8.374 1.00 92.62 102 GLU A N 1
ATOM 758 C CA . GLU A 1 102 ? 17.300 0.029 -8.032 1.00 92.62 102 GLU A CA 1
ATOM 759 C C . GLU A 1 102 ? 16.979 -0.912 -6.855 1.00 92.62 102 GLU A C 1
ATOM 761 O O . GLU A 1 102 ? 16.283 -0.504 -5.919 1.00 92.62 102 GLU A O 1
ATOM 766 N N . PRO A 1 103 ? 17.541 -2.134 -6.803 1.00 84.00 103 PRO A N 1
ATOM 767 C CA . PRO A 1 103 ? 17.288 -3.071 -5.703 1.00 84.00 103 PRO A CA 1
ATOM 768 C C . PRO A 1 103 ? 17.610 -2.510 -4.309 1.00 84.00 103 PRO A C 1
ATOM 770 O O . PRO A 1 103 ? 17.037 -2.938 -3.312 1.00 84.00 103 PRO A O 1
ATOM 773 N N . SER A 1 104 ? 18.529 -1.543 -4.219 1.00 92.44 104 SER A N 1
ATOM 774 C CA . SER A 1 104 ? 18.872 -0.868 -2.962 1.00 92.44 104 SER A CA 1
ATOM 775 C C . SER A 1 104 ? 17.803 0.103 -2.457 1.00 92.44 104 SER A C 1
ATOM 777 O O . SER A 1 104 ? 17.883 0.515 -1.302 1.00 92.44 104 SER A O 1
ATOM 779 N N . SER A 1 105 ? 16.847 0.498 -3.301 1.00 94.31 105 SER A N 1
ATOM 780 C CA . SER A 1 105 ? 15.790 1.452 -2.949 1.00 94.31 105 SER A CA 1
ATOM 781 C C . SER A 1 105 ? 14.754 0.859 -1.997 1.00 94.31 105 SER A C 1
ATOM 783 O O . SER A 1 105 ? 14.172 1.611 -1.228 1.00 94.31 105 SER A O 1
ATOM 785 N N . HIS A 1 106 ? 14.580 -0.469 -2.008 1.00 95.12 106 HIS A N 1
ATOM 786 C CA . HIS A 1 106 ? 13.625 -1.188 -1.163 1.00 95.12 106 HIS A CA 1
ATOM 787 C C . HIS A 1 106 ? 14.311 -2.332 -0.404 1.00 95.12 106 HIS A C 1
ATOM 789 O O . HIS A 1 106 ? 14.197 -3.501 -0.786 1.00 95.12 106 HIS A O 1
ATOM 795 N N . PRO A 1 107 ? 15.037 -2.032 0.687 1.00 93.12 107 PRO A N 1
ATOM 796 C CA . PRO A 1 107 ? 15.827 -3.031 1.408 1.00 93.12 107 PRO A CA 1
ATOM 797 C C . PRO A 1 107 ? 14.980 -4.169 1.999 1.00 93.12 107 PRO A C 1
ATOM 799 O O . PRO A 1 107 ? 15.491 -5.269 2.205 1.00 93.12 107 PRO A O 1
ATOM 802 N N . GLU A 1 108 ? 13.693 -3.926 2.254 1.00 93.00 108 GLU A N 1
ATOM 803 C CA . GLU A 1 108 ? 12.766 -4.907 2.831 1.00 93.00 108 GLU A CA 1
ATOM 804 C C . GLU A 1 108 ? 11.964 -5.693 1.777 1.00 93.00 108 GLU A C 1
ATOM 806 O O . GLU A 1 108 ? 11.227 -6.609 2.140 1.00 93.00 108 GLU A O 1
ATOM 811 N N . ALA A 1 109 ? 12.139 -5.417 0.476 1.00 95.56 109 ALA A N 1
ATOM 812 C CA . ALA A 1 109 ? 11.339 -6.025 -0.593 1.00 95.56 109 ALA A CA 1
ATOM 813 C C . ALA A 1 109 ? 11.348 -7.561 -0.561 1.00 95.56 109 ALA A C 1
ATOM 815 O O . ALA A 1 109 ? 10.305 -8.197 -0.683 1.00 95.56 109 ALA A O 1
ATOM 816 N N . ALA A 1 110 ? 12.508 -8.174 -0.306 1.00 96.38 110 ALA A N 1
ATOM 817 C CA . ALA A 1 110 ? 12.615 -9.629 -0.205 1.00 96.38 110 ALA A CA 1
ATOM 818 C C . ALA A 1 110 ? 11.743 -10.216 0.920 1.00 96.38 110 ALA A C 1
ATOM 820 O O . ALA A 1 110 ? 11.187 -11.301 0.760 1.00 96.38 110 ALA A O 1
ATOM 821 N N . ALA A 1 111 ? 11.612 -9.511 2.049 1.00 96.69 111 ALA A N 1
ATOM 822 C CA . ALA A 1 111 ? 10.757 -9.938 3.152 1.00 96.69 111 ALA A CA 1
ATOM 823 C C . ALA A 1 111 ? 9.271 -9.745 2.819 1.00 96.69 111 ALA A C 1
ATOM 825 O O . ALA A 1 111 ? 8.465 -10.608 3.155 1.00 96.69 111 ALA A O 1
ATOM 826 N N . VAL A 1 112 ? 8.925 -8.656 2.122 1.00 97.06 112 VAL A N 1
ATOM 827 C CA . VAL A 1 112 ? 7.559 -8.396 1.641 1.00 97.06 112 VAL A CA 1
ATOM 828 C C . VAL A 1 112 ? 7.106 -9.509 0.695 1.00 97.06 112 VAL A C 1
ATOM 830 O O . VAL A 1 112 ? 6.066 -10.114 0.933 1.00 97.06 112 VAL A O 1
ATOM 833 N N . PHE A 1 113 ? 7.915 -9.847 -0.313 1.00 96.75 113 PHE A N 1
ATOM 834 C CA . PHE A 1 113 ? 7.579 -10.894 -1.283 1.00 96.75 113 PHE A CA 1
ATOM 835 C C . PHE A 1 113 ? 7.553 -12.300 -0.677 1.00 96.75 113 PHE A C 1
ATOM 837 O O . PHE A 1 113 ? 6.775 -13.140 -1.111 1.00 96.75 113 PHE A O 1
ATOM 844 N N . ALA A 1 114 ? 8.376 -12.575 0.339 1.00 96.94 114 ALA A N 1
ATOM 845 C CA . ALA A 1 114 ? 8.370 -13.869 1.021 1.00 96.94 114 ALA A CA 1
ATOM 846 C C . ALA A 1 114 ? 7.166 -14.068 1.962 1.00 96.94 114 ALA A C 1
ATOM 848 O O . ALA A 1 114 ? 6.904 -15.201 2.366 1.00 96.94 114 ALA A O 1
ATOM 849 N N . ALA A 1 115 ? 6.487 -12.987 2.354 1.00 93.94 115 ALA A N 1
ATOM 850 C CA . ALA A 1 115 ? 5.338 -13.020 3.257 1.00 93.94 115 ALA A CA 1
ATOM 851 C C . ALA A 1 115 ? 3.982 -13.138 2.534 1.00 93.94 115 ALA A C 1
ATOM 853 O O . ALA A 1 115 ? 2.973 -13.344 3.208 1.00 93.94 115 ALA A O 1
ATOM 854 N N . ALA A 1 116 ? 3.965 -12.966 1.209 1.00 87.69 116 ALA A N 1
ATOM 855 C CA . ALA A 1 116 ? 2.774 -13.014 0.360 1.00 87.69 116 ALA A CA 1
ATOM 856 C C . ALA A 1 116 ? 2.282 -14.434 0.038 1.00 87.69 116 ALA A C 1
ATOM 858 O O . ALA A 1 116 ? 3.032 -15.415 0.258 1.00 87.69 116 ALA A O 1
#

Sequence (116 aa):
MAENENTSSPKDLAIPANPDSAPADGPTTERKALKVFDLHTICHAADGIGGLFVEDGEFTVAMAEHCGCGEVERFVALLQALDHYSIAAALLEHHIEFDQCEPSSHPEAAAVFAAA

Organism: Rhodococcus erythropolis (NCBI:txid1833)

Secondary structure (DSSP, 8-state):
------------------TT-PPP--------------HHHHHHHHHHHHTT--TT-HHHHHHHHHS-HHHHHHHHHHHHHTT-HHHHHHHHHHHHHHHT--GGG-TTHHHHHHT-

pLDDT: mean 80.86, std 22.36, range [36.09, 98.19]